Protein AF-A0A2T8HVE2-F1 (afdb_monomer_lite)

pLDDT: mean 70.95, std 13.54, range [41.69, 91.75]

Sequence (105 aa):
MASPDYLRRLDALRQAQIEEYAEKNARNDGRILQIIGAVIGALAFFFFLKAVGFAQSGYAFAAPLPEDAGVLAHVVYWFAGADPITQLLASAIAPAEAPAALARL

Radius of gyration: 28.14 Å; chains: 1; bounding box: 64×34×82 Å

Foldseek 3Di:
DDDPVVVVVVVVVVVVVVVVVVVVVVVVVVVVVVVVVVVVVVVVVLLLVLLVVCLVPVDPAPDDDPPPDDPVVVVVCCNPHDDPSSVVSNCVVDVDPDPPPPPPD

Organism: NCBI:txid2172121

Secondary structure (DSSP, 8-state):
---HHHHHHHHHHHHHHHHHHHHHHHHHHHHHHHHHHHHHHHHHHHHHHHHHHHHHH-STT--PPPTT--HHHHHHHHHHS--HHHHHHHHHHS-----TTSS--

Structure (mmCIF, N/CA/C/O backbone):
data_AF-A0A2T8HVE2-F1
#
_entry.id   AF-A0A2T8HVE2-F1
#
loop_
_atom_site.group_PDB
_atom_site.id
_atom_site.type_symbol
_atom_site.label_atom_id
_atom_site.label_alt_id
_atom_site.label_comp_id
_atom_site.label_asym_id
_atom_site.label_entity_id
_atom_site.label_seq_id
_atom_site.pdbx_PDB_ins_code
_atom_site.Cartn_x
_atom_site.Cartn_y
_atom_site.Cartn_z
_atom_site.occupancy
_atom_site.B_iso_or_equiv
_atom_site.auth_seq_id
_atom_site.auth_comp_id
_atom_site.auth_asym_id
_atom_site.auth_atom_id
_atom_site.pdbx_PDB_model_num
ATOM 1 N N . MET A 1 1 ? -25.891 9.258 50.596 1.00 68.50 1 MET A N 1
ATOM 2 C CA . MET A 1 1 ? -25.656 7.937 49.972 1.00 68.50 1 MET A CA 1
ATOM 3 C C . MET A 1 1 ? -26.634 7.795 48.817 1.00 68.50 1 MET A C 1
ATOM 5 O O . MET A 1 1 ? -27.802 8.103 49.017 1.00 68.50 1 MET A O 1
ATOM 9 N N . ALA A 1 2 ? -26.168 7.449 47.614 1.00 73.44 2 ALA A N 1
ATOM 10 C CA . ALA A 1 2 ? -27.050 7.253 46.459 1.00 73.44 2 ALA A CA 1
ATOM 11 C C . ALA A 1 2 ? -27.974 6.046 46.693 1.00 73.44 2 ALA A C 1
ATOM 13 O O . ALA A 1 2 ? -27.556 5.080 47.334 1.00 73.44 2 ALA A O 1
ATOM 14 N N . SER A 1 3 ? -29.221 6.101 46.214 1.00 87.88 3 SER A N 1
ATOM 15 C CA . SER A 1 3 ? -30.156 4.990 46.416 1.00 87.88 3 SER A CA 1
ATOM 16 C C . SER A 1 3 ? -29.719 3.754 45.609 1.00 87.88 3 SER A C 1
ATOM 18 O O . SER A 1 3 ? -29.162 3.900 44.516 1.00 87.88 3 SER A O 1
ATOM 20 N N . PRO A 1 4 ? -29.978 2.530 46.101 1.00 88.19 4 PRO A N 1
ATOM 21 C CA . PRO A 1 4 ? -29.648 1.299 45.377 1.00 88.19 4 PRO A CA 1
ATOM 22 C C . PRO A 1 4 ? -30.271 1.234 43.975 1.00 88.19 4 PRO A C 1
ATOM 24 O O . PRO A 1 4 ? -29.641 0.762 43.031 1.00 88.19 4 PRO A O 1
ATOM 27 N N . ASP A 1 5 ? -31.484 1.766 43.814 1.00 88.56 5 ASP A N 1
ATOM 28 C CA . ASP A 1 5 ? -32.172 1.813 42.520 1.00 88.56 5 ASP A CA 1
ATOM 29 C C . ASP A 1 5 ? -31.539 2.805 41.544 1.00 88.56 5 ASP A C 1
ATOM 31 O O . ASP A 1 5 ? -31.517 2.561 40.337 1.00 88.56 5 ASP A O 1
ATOM 35 N N . TYR A 1 6 ? -30.989 3.910 42.054 1.00 87.25 6 TYR A N 1
ATOM 36 C CA . TYR A 1 6 ? -30.245 4.857 41.233 1.00 87.25 6 TYR A CA 1
ATOM 37 C C . TYR A 1 6 ? -28.983 4.210 40.657 1.00 87.25 6 TYR A C 1
ATOM 39 O O . TYR A 1 6 ? -28.717 4.351 39.466 1.00 87.25 6 TYR A O 1
ATOM 47 N N . LEU A 1 7 ? -28.251 3.440 41.469 1.00 90.00 7 LEU A N 1
ATOM 48 C CA . LEU A 1 7 ? -27.058 2.718 41.017 1.00 90.00 7 LEU A CA 1
ATOM 49 C C . LEU A 1 7 ? -27.397 1.678 39.941 1.00 90.00 7 LEU A C 1
ATOM 51 O O . LEU A 1 7 ? -26.753 1.661 38.897 1.00 90.00 7 LEU A O 1
ATOM 55 N N . ARG A 1 8 ? -28.475 0.901 40.122 1.00 89.50 8 ARG A N 1
ATOM 56 C CA . ARG A 1 8 ? -28.933 -0.074 39.112 1.00 89.50 8 ARG A CA 1
ATOM 57 C C . ARG A 1 8 ? -29.289 0.572 37.775 1.00 89.50 8 ARG A C 1
ATOM 59 O O . ARG A 1 8 ? -28.953 0.038 36.723 1.00 89.50 8 ARG A O 1
ATOM 66 N N . ARG A 1 9 ? -29.970 1.722 37.800 1.00 88.81 9 ARG A N 1
ATOM 67 C CA . ARG A 1 9 ? -30.297 2.468 36.573 1.00 88.81 9 ARG A CA 1
ATOM 68 C C . ARG A 1 9 ? -29.048 3.030 35.901 1.00 88.81 9 ARG A C 1
ATOM 70 O O . ARG A 1 9 ? -28.977 3.039 34.677 1.00 88.81 9 ARG A O 1
ATOM 77 N N . LEU A 1 10 ? -28.074 3.486 36.686 1.00 91.06 10 LEU A N 1
ATOM 78 C CA . LEU A 1 10 ? -26.816 4.012 36.167 1.00 91.06 10 LEU A CA 1
ATOM 79 C C . LEU A 1 10 ? -25.985 2.920 35.478 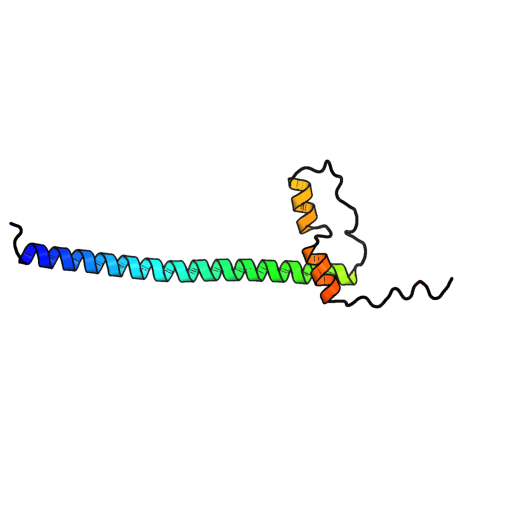1.00 91.06 10 LEU A C 1
ATOM 81 O O . LEU A 1 10 ? -25.447 3.161 34.399 1.00 91.06 10 LEU A O 1
ATOM 85 N N . ASP A 1 11 ? -25.921 1.727 36.070 1.00 91.19 11 ASP A N 1
ATOM 86 C CA . ASP A 1 11 ? -25.226 0.580 35.482 1.00 91.19 11 ASP A CA 1
ATOM 87 C C . ASP A 1 11 ? -25.905 0.133 34.186 1.00 91.19 11 ASP A C 1
ATOM 89 O O . ASP A 1 11 ? -25.228 -0.025 33.174 1.00 91.19 11 ASP A O 1
ATOM 93 N N . ALA A 1 12 ? -27.240 0.057 34.164 1.00 89.81 12 ALA A N 1
ATOM 94 C CA . ALA A 1 12 ? -27.990 -0.261 32.949 1.00 89.81 12 ALA A CA 1
ATOM 95 C C . ALA A 1 12 ? -27.736 0.753 31.816 1.00 89.81 12 ALA A C 1
ATOM 97 O O . ALA A 1 12 ? -27.549 0.363 30.665 1.00 89.81 12 ALA A O 1
ATOM 98 N N . LEU A 1 13 ? -27.674 2.052 32.133 1.00 90.50 13 LEU A N 1
ATOM 99 C CA . LEU A 1 13 ? -27.362 3.095 31.150 1.00 90.50 13 LEU A CA 1
ATOM 100 C C . LEU A 1 13 ? -25.926 2.994 30.628 1.00 90.50 13 LEU A C 1
ATOM 102 O O . LEU A 1 13 ? -25.699 3.148 29.430 1.00 90.50 13 LEU A O 1
ATOM 106 N N . ARG A 1 14 ? -24.952 2.729 31.506 1.00 89.44 14 ARG A N 1
ATOM 107 C CA . ARG A 1 14 ? -23.554 2.533 31.096 1.00 89.44 14 ARG A CA 1
ATOM 108 C C . ARG A 1 14 ? -23.400 1.308 30.211 1.00 89.44 14 ARG A C 1
ATOM 110 O O . ARG A 1 14 ? -22.684 1.370 29.220 1.00 89.44 14 ARG A O 1
ATOM 117 N N . GLN A 1 15 ? -24.079 0.222 30.552 1.00 91.75 15 GLN A N 1
ATOM 118 C CA . GLN A 1 15 ? -24.018 -1.024 29.802 1.00 91.75 15 GLN A CA 1
ATOM 119 C C . GLN A 1 15 ? -24.637 -0.865 28.408 1.00 91.75 15 GLN A C 1
ATOM 121 O O . GLN A 1 15 ? -24.005 -1.249 27.428 1.00 91.75 15 GLN A O 1
ATOM 126 N N . ALA A 1 16 ? -25.775 -0.169 28.306 1.00 88.38 16 ALA A N 1
ATOM 127 C CA . ALA A 1 16 ? -26.382 0.187 27.024 1.00 88.38 16 ALA A CA 1
ATOM 128 C C . ALA A 1 16 ? -25.465 1.072 26.161 1.00 88.38 16 ALA A C 1
ATOM 130 O O . ALA A 1 16 ? -25.340 0.849 24.960 1.00 88.38 16 ALA A O 1
ATOM 131 N N . GLN A 1 17 ? -24.773 2.049 26.763 1.00 86.94 17 GLN A N 1
ATOM 132 C CA . GLN A 1 17 ? -23.800 2.856 26.023 1.00 86.94 17 GLN A CA 1
ATOM 133 C C . GLN A 1 17 ? -22.614 2.016 25.541 1.00 86.94 17 GLN A C 1
ATOM 135 O O . GLN A 1 17 ? -22.200 2.163 24.396 1.00 86.94 17 GLN A O 1
ATOM 140 N N . ILE A 1 18 ? -22.072 1.130 26.381 1.00 87.50 18 ILE A N 1
AT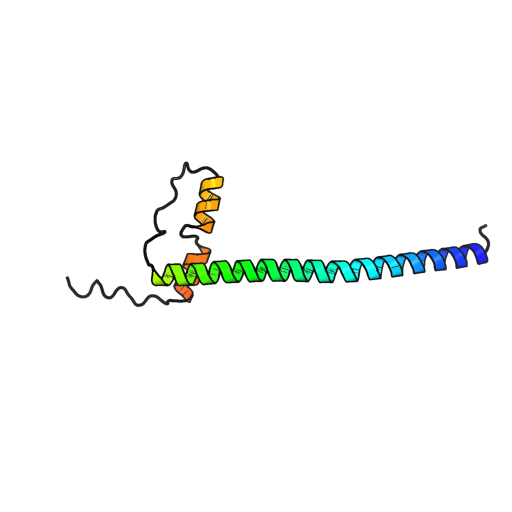OM 141 C CA . ILE A 1 18 ? -20.945 0.263 26.008 1.00 87.50 18 ILE A CA 1
ATOM 142 C C . ILE A 1 18 ? -21.319 -0.644 24.830 1.00 87.50 18 ILE A C 1
ATOM 144 O O . ILE A 1 18 ? -20.528 -0.757 23.895 1.00 87.50 18 ILE A O 1
ATOM 148 N N . GLU A 1 19 ? -22.512 -1.242 24.838 1.00 84.75 19 GLU A N 1
ATOM 149 C CA . GLU A 1 19 ? -23.012 -2.050 23.717 1.00 84.75 19 GLU A CA 1
ATOM 150 C C . GLU A 1 19 ? -23.163 -1.218 22.439 1.00 84.75 19 GLU A C 1
ATOM 152 O O . GLU A 1 19 ? -22.646 -1.605 21.391 1.00 84.75 19 GLU A O 1
ATOM 157 N N . GLU A 1 20 ? -23.764 -0.028 22.523 1.00 81.94 20 GLU A N 1
ATOM 158 C CA . GLU A 1 20 ? -23.938 0.847 21.358 1.00 81.94 20 GLU A CA 1
ATOM 159 C C . GLU A 1 20 ? -22.588 1.306 20.765 1.00 81.94 20 GLU A C 1
ATOM 161 O O . GLU A 1 20 ? -22.416 1.370 19.542 1.00 81.94 20 GLU A O 1
ATOM 166 N N . TYR A 1 21 ? -21.600 1.602 21.617 1.00 78.38 21 TYR A N 1
ATOM 167 C CA . TYR A 1 21 ? -20.238 1.925 21.182 1.00 78.38 21 TYR A CA 1
ATOM 168 C C . TYR A 1 21 ? -19.527 0.716 20.561 1.00 78.38 21 TYR A C 1
ATOM 170 O O . TYR A 1 21 ? -18.847 0.872 19.543 1.00 78.38 21 TYR A O 1
ATOM 178 N N . ALA A 1 22 ? -19.689 -0.480 21.131 1.00 79.69 22 ALA A N 1
ATOM 179 C CA . ALA A 1 22 ? -19.093 -1.705 20.605 1.00 79.69 22 ALA A CA 1
ATOM 180 C C . ALA A 1 22 ? -19.644 -2.053 19.212 1.00 79.69 22 ALA A C 1
ATOM 182 O O . ALA A 1 22 ? -18.868 -2.353 18.302 1.00 79.69 22 ALA A O 1
ATOM 183 N N . GLU A 1 23 ? -20.958 -1.933 19.008 1.00 78.75 23 GLU A N 1
ATOM 184 C CA . GLU A 1 23 ? -21.598 -2.173 17.710 1.00 78.75 23 GLU A CA 1
ATOM 185 C C . GLU A 1 23 ? -21.145 -1.170 16.641 1.00 78.75 23 GLU A C 1
ATOM 187 O O . GLU A 1 23 ? -20.864 -1.546 15.496 1.00 78.75 23 GLU A O 1
ATOM 192 N N . LYS A 1 24 ? -21.024 0.115 17.003 1.00 74.50 24 LYS A N 1
ATOM 193 C CA . LYS A 1 24 ? -20.532 1.156 16.087 1.00 74.50 24 LYS A CA 1
ATOM 194 C C . LYS A 1 24 ? -19.070 0.941 15.698 1.00 74.50 24 LYS A C 1
ATOM 196 O O . LYS A 1 24 ? -18.748 1.075 14.515 1.00 74.50 24 LYS A O 1
ATOM 201 N N . ASN A 1 25 ? -18.205 0.576 16.645 1.00 71.69 25 ASN A N 1
ATOM 202 C CA . ASN A 1 25 ? -16.798 0.293 16.351 1.00 71.69 25 ASN A CA 1
ATOM 203 C C . ASN A 1 25 ? -16.644 -0.945 15.463 1.00 71.69 25 ASN A C 1
ATOM 205 O O . ASN A 1 25 ? -16.003 -0.856 14.418 1.00 71.69 25 ASN A O 1
ATOM 209 N N . ALA A 1 26 ? -17.320 -2.052 15.786 1.00 72.12 26 ALA A N 1
ATOM 210 C CA . ALA A 1 26 ? -17.253 -3.275 14.984 1.00 72.12 26 ALA A CA 1
ATOM 211 C C . ALA A 1 26 ? -17.671 -3.043 13.518 1.00 72.12 26 ALA A C 1
ATOM 213 O O . ALA A 1 26 ? -17.079 -3.598 12.588 1.00 72.12 26 ALA A O 1
ATOM 214 N N . ARG A 1 27 ? -18.670 -2.180 13.286 1.00 71.56 27 ARG A N 1
ATOM 215 C CA . ARG A 1 27 ? -19.145 -1.845 11.937 1.00 71.56 27 ARG A CA 1
ATOM 216 C C . ARG A 1 27 ? -18.178 -0.948 11.155 1.00 71.56 27 ARG A C 1
ATOM 218 O O . ARG A 1 27 ? -18.092 -1.075 9.931 1.00 71.56 27 ARG A O 1
ATOM 225 N N . ASN A 1 28 ? -17.473 -0.045 11.833 1.00 69.94 28 ASN A N 1
ATOM 226 C CA . ASN A 1 28 ? -16.491 0.836 11.200 1.00 69.94 28 ASN A CA 1
ATOM 227 C C . ASN A 1 28 ? -15.178 0.112 10.898 1.00 69.94 28 ASN A C 1
ATOM 229 O O . ASN A 1 28 ? -14.646 0.277 9.800 1.00 69.94 28 ASN A O 1
ATOM 233 N N . ASP A 1 29 ? -14.710 -0.744 11.805 1.00 72.00 29 ASP A N 1
ATOM 234 C CA . ASP A 1 29 ? -13.456 -1.481 11.638 1.00 72.00 29 ASP A CA 1
ATOM 235 C C . ASP A 1 29 ? -13.498 -2.389 10.404 1.00 72.00 29 ASP A C 1
ATOM 237 O O . ASP A 1 29 ? -12.565 -2.395 9.599 1.00 72.00 29 ASP A O 1
ATOM 241 N N . GLY A 1 30 ? -14.624 -3.076 10.175 1.00 75.06 30 GLY A N 1
ATOM 242 C CA . GLY A 1 30 ? -14.808 -3.916 8.988 1.00 75.06 30 GLY A CA 1
ATOM 243 C C . GLY A 1 30 ? -14.743 -3.135 7.669 1.00 75.06 30 GLY A C 1
ATOM 244 O O . GLY A 1 30 ? -14.154 -3.605 6.696 1.00 75.06 30 GLY A O 1
ATOM 245 N N . ARG A 1 31 ? -15.296 -1.916 7.630 1.00 77.56 31 ARG A N 1
ATOM 246 C CA . ARG A 1 31 ? -15.236 -1.047 6.442 1.00 77.56 31 ARG A CA 1
ATOM 247 C C . ARG A 1 31 ? -13.837 -0.493 6.208 1.00 77.56 31 ARG A C 1
ATOM 249 O O . ARG A 1 31 ? -13.384 -0.463 5.067 1.00 77.56 31 ARG A O 1
ATOM 256 N N . ILE A 1 32 ? -13.152 -0.075 7.269 1.00 79.12 32 ILE A N 1
ATOM 257 C CA . ILE A 1 32 ? -11.788 0.453 7.177 1.00 79.12 32 ILE A CA 1
ATOM 258 C C . ILE A 1 32 ? -10.841 -0.643 6.681 1.00 79.12 32 ILE A C 1
ATOM 260 O O . ILE A 1 32 ? -10.091 -0.402 5.737 1.00 79.12 32 ILE A O 1
ATOM 264 N N . LEU A 1 33 ? -10.930 -1.864 7.223 1.00 80.94 33 LEU A N 1
ATOM 265 C CA . LEU A 1 33 ? -10.132 -2.994 6.740 1.00 80.94 33 LEU A CA 1
ATOM 266 C C . LEU A 1 33 ? -10.398 -3.312 5.265 1.00 80.94 33 LEU A C 1
ATOM 268 O O . LEU A 1 33 ? -9.455 -3.572 4.522 1.00 80.94 33 LEU A O 1
ATOM 272 N N . GLN A 1 34 ? -11.660 -3.275 4.824 1.00 81.50 34 GLN A N 1
ATOM 273 C CA . GLN A 1 34 ? -12.008 -3.501 3.417 1.00 81.50 34 GLN A CA 1
ATOM 274 C C . GLN A 1 34 ? -11.407 -2.438 2.496 1.00 81.50 34 GLN A C 1
ATOM 276 O O . GLN A 1 34 ? -10.857 -2.780 1.451 1.00 81.50 34 GLN A O 1
ATOM 281 N N . ILE A 1 35 ? -11.477 -1.162 2.885 1.00 84.88 35 ILE A N 1
ATOM 282 C CA . ILE A 1 35 ? -10.891 -0.062 2.111 1.00 84.88 35 ILE A CA 1
ATOM 283 C C . ILE A 1 35 ? -9.371 -0.217 2.051 1.00 84.88 35 ILE A C 1
ATOM 285 O O . ILE A 1 35 ? -8.799 -0.156 0.966 1.00 84.88 35 ILE A O 1
ATOM 289 N N . ILE A 1 36 ? -8.720 -0.473 3.190 1.00 85.94 36 ILE A N 1
ATOM 290 C CA . ILE A 1 36 ? -7.270 -0.689 3.249 1.00 85.94 36 ILE A CA 1
ATOM 291 C C . ILE A 1 36 ? -6.876 -1.878 2.364 1.00 85.94 36 ILE A C 1
ATOM 293 O O . ILE A 1 36 ? -5.958 -1.758 1.556 1.00 85.94 36 ILE A O 1
ATOM 297 N N . GLY A 1 37 ? -7.599 -2.996 2.451 1.00 86.25 37 GLY A N 1
ATOM 298 C CA . GLY A 1 37 ? -7.355 -4.178 1.626 1.00 86.25 37 GLY A CA 1
ATOM 299 C C . GLY A 1 37 ? -7.510 -3.901 0.129 1.00 86.25 37 GLY A C 1
ATOM 300 O O . GLY A 1 37 ? -6.650 -4.293 -0.657 1.00 86.25 37 GLY A O 1
ATOM 301 N N . ALA A 1 38 ? -8.557 -3.174 -0.268 1.00 86.94 38 ALA A N 1
ATOM 302 C CA . ALA A 1 38 ? -8.776 -2.791 -1.661 1.00 86.94 38 ALA A CA 1
ATOM 303 C C . ALA A 1 38 ? -7.666 -1.867 -2.187 1.00 86.94 38 ALA A C 1
ATOM 305 O O . ALA A 1 38 ? -7.177 -2.069 -3.297 1.00 86.94 38 ALA A O 1
ATOM 306 N N . VAL A 1 39 ? -7.227 -0.893 -1.383 1.00 87.75 39 VAL A N 1
ATOM 307 C CA . VAL A 1 39 ? -6.132 0.022 -1.743 1.00 87.75 39 VAL A CA 1
ATOM 308 C C . VAL A 1 39 ? -4.815 -0.738 -1.890 1.00 87.75 39 VAL A C 1
ATOM 310 O O . VAL A 1 39 ? -4.131 -0.575 -2.897 1.00 87.75 39 VAL A O 1
ATOM 313 N N . ILE A 1 40 ? -4.476 -1.608 -0.935 1.00 86.00 40 ILE A N 1
ATOM 314 C CA . ILE A 1 40 ? -3.256 -2.425 -1.001 1.00 86.00 40 ILE A CA 1
ATOM 315 C C . ILE A 1 40 ? -3.293 -3.347 -2.225 1.00 86.00 40 ILE A C 1
ATOM 317 O O . ILE A 1 40 ? -2.308 -3.425 -2.957 1.00 86.00 40 ILE A O 1
ATOM 321 N N . GLY A 1 41 ? -4.426 -4.006 -2.487 1.00 87.12 41 GLY A N 1
ATOM 322 C CA . GLY A 1 41 ? -4.594 -4.872 -3.655 1.00 87.12 41 GLY A CA 1
ATOM 323 C C . GLY A 1 41 ? -4.448 -4.117 -4.978 1.00 87.12 41 GLY A C 1
ATOM 324 O O . GLY A 1 41 ? -3.753 -4.586 -5.878 1.00 87.12 41 GLY A O 1
ATOM 325 N N . ALA A 1 42 ? -5.039 -2.924 -5.084 1.00 84.81 42 ALA A N 1
ATOM 326 C CA . ALA A 1 42 ? -4.913 -2.074 -6.265 1.00 84.81 42 ALA A CA 1
ATOM 327 C C . ALA A 1 42 ? -3.465 -1.614 -6.494 1.00 84.81 42 ALA A C 1
ATOM 329 O O . ALA A 1 42 ? -2.984 -1.656 -7.626 1.00 84.81 42 ALA A O 1
ATOM 330 N N . LEU A 1 43 ? -2.753 -1.230 -5.429 1.00 82.38 43 LEU A N 1
ATOM 331 C CA . LEU A 1 43 ? -1.337 -0.869 -5.509 1.00 82.38 43 LEU A CA 1
ATOM 332 C C . LEU A 1 43 ? -0.485 -2.064 -5.948 1.00 82.38 43 LEU A C 1
ATOM 334 O O . LEU A 1 43 ? 0.309 -1.936 -6.876 1.00 82.38 43 LEU A O 1
ATOM 338 N N . ALA A 1 44 ? -0.682 -3.236 -5.343 1.00 82.00 44 ALA A N 1
ATOM 339 C CA . ALA A 1 44 ? 0.037 -4.450 -5.720 1.00 82.00 44 ALA A CA 1
ATOM 340 C C . ALA A 1 44 ? -0.194 -4.814 -7.196 1.00 82.00 44 ALA A C 1
ATOM 342 O O . ALA A 1 44 ? 0.759 -5.108 -7.918 1.00 82.00 44 ALA A O 1
ATOM 343 N N . PHE A 1 45 ? -1.442 -4.731 -7.667 1.00 85.50 45 PHE A N 1
ATOM 344 C CA . PHE A 1 45 ? -1.779 -4.976 -9.068 1.00 85.50 45 PHE A CA 1
ATOM 345 C C . PHE A 1 45 ? -1.130 -3.952 -10.007 1.00 85.50 45 PHE A C 1
ATOM 347 O O . PHE A 1 45 ? -0.587 -4.332 -11.043 1.00 85.50 45 PHE A O 1
ATOM 354 N N . PHE A 1 46 ? -1.126 -2.670 -9.632 1.00 82.69 46 PHE A N 1
ATOM 355 C CA . PHE A 1 46 ? -0.460 -1.612 -10.391 1.00 82.69 46 PHE A CA 1
ATOM 356 C C . PHE A 1 46 ? 1.042 -1.882 -10.556 1.00 82.69 46 PHE A C 1
ATOM 358 O O . PHE A 1 46 ? 1.542 -1.868 -11.681 1.00 82.69 46 PHE A O 1
ATOM 365 N N . PHE A 1 47 ? 1.754 -2.194 -9.467 1.00 76.56 47 PHE A N 1
ATOM 366 C CA . PHE A 1 47 ? 3.185 -2.514 -9.521 1.00 76.56 47 PHE A CA 1
ATOM 367 C C . PHE A 1 47 ? 3.469 -3.790 -10.316 1.00 76.56 47 PHE A C 1
ATOM 369 O O . PHE A 1 47 ? 4.441 -3.837 -11.068 1.00 76.56 47 PHE A O 1
ATOM 376 N N . PHE A 1 48 ? 2.609 -4.806 -10.213 1.00 79.19 48 PHE A N 1
ATOM 377 C CA . PHE A 1 48 ? 2.747 -6.026 -11.004 1.00 79.19 48 PHE A CA 1
ATOM 378 C C . PHE A 1 48 ? 2.595 -5.752 -12.506 1.00 79.19 48 PHE A C 1
ATOM 380 O O . PHE A 1 48 ? 3.443 -6.159 -13.299 1.00 79.19 48 PHE A O 1
ATOM 387 N N . LEU A 1 49 ? 1.560 -5.007 -12.907 1.00 80.44 49 LEU A N 1
ATOM 388 C CA . LEU A 1 49 ? 1.335 -4.641 -14.307 1.00 80.44 49 LEU A CA 1
ATOM 389 C C . LEU A 1 49 ? 2.495 -3.798 -14.856 1.00 80.44 49 LEU A C 1
ATOM 391 O O . LEU A 1 49 ? 2.957 -4.016 -15.977 1.00 80.44 49 LEU A O 1
ATOM 395 N N . LYS A 1 50 ? 2.999 -2.869 -14.035 1.00 72.50 50 LYS A N 1
ATOM 396 C CA . LYS A 1 50 ? 4.171 -2.050 -14.348 1.00 72.50 50 LYS A CA 1
ATOM 397 C C . LYS A 1 50 ? 5.421 -2.913 -14.547 1.00 72.50 50 LYS A C 1
ATOM 399 O O . LYS A 1 50 ? 6.136 -2.709 -15.524 1.00 72.50 50 LYS A O 1
ATOM 404 N N . ALA A 1 51 ? 5.657 -3.906 -13.688 1.00 69.69 51 ALA A N 1
ATOM 405 C CA . ALA A 1 51 ? 6.790 -4.826 -13.800 1.00 69.69 51 ALA A CA 1
ATOM 406 C C . ALA A 1 51 ? 6.719 -5.703 -15.058 1.00 69.69 51 ALA A C 1
ATOM 408 O O . ALA A 1 51 ? 7.731 -5.883 -15.733 1.00 69.69 51 ALA A O 1
ATOM 409 N N . VAL A 1 52 ? 5.528 -6.186 -15.427 1.00 71.7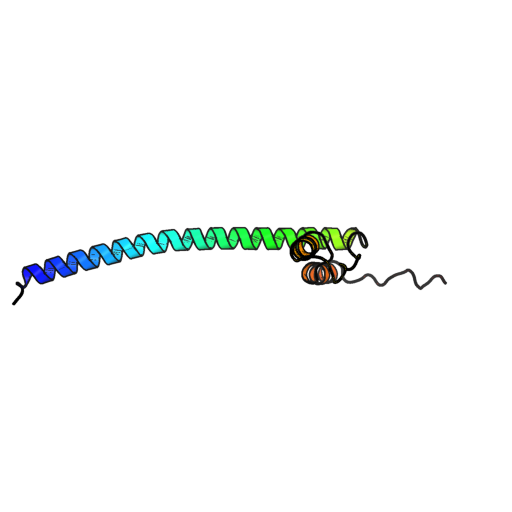5 52 VAL A N 1
ATOM 410 C CA . VAL A 1 52 ? 5.317 -6.923 -16.687 1.00 71.75 52 VAL A CA 1
ATOM 411 C C . VAL A 1 52 ? 5.603 -6.029 -17.894 1.00 71.75 52 VAL A C 1
ATOM 413 O O . VAL A 1 52 ? 6.305 -6.444 -18.815 1.00 71.75 52 VAL A O 1
ATOM 416 N N . GLY A 1 53 ? 5.114 -4.785 -17.876 1.00 68.12 53 GLY A N 1
ATOM 417 C CA . GLY A 1 53 ? 5.417 -3.810 -18.923 1.00 68.12 53 GLY A CA 1
ATOM 418 C C . GLY A 1 53 ? 6.916 -3.518 -19.021 1.00 68.12 53 GLY A C 1
ATOM 419 O O . GLY A 1 53 ? 7.462 -3.475 -20.124 1.00 68.12 53 GLY A O 1
ATOM 420 N N . PHE A 1 54 ? 7.600 -3.391 -17.882 1.00 66.81 54 PHE A N 1
ATOM 421 C CA . PHE A 1 54 ? 9.046 -3.183 -17.820 1.00 66.81 54 PHE A CA 1
ATOM 422 C C . PHE A 1 54 ? 9.822 -4.370 -18.409 1.00 66.81 54 PHE A C 1
ATOM 424 O O . PHE A 1 54 ? 10.693 -4.170 -19.255 1.00 66.81 54 PHE A O 1
ATOM 431 N N . ALA A 1 55 ? 9.453 -5.600 -18.037 1.00 65.12 55 ALA A N 1
ATOM 432 C CA . ALA A 1 55 ? 10.082 -6.823 -18.533 1.00 65.12 55 ALA A CA 1
ATOM 433 C C . ALA A 1 55 ? 9.966 -6.983 -20.062 1.00 65.12 55 ALA A C 1
ATOM 435 O O . ALA A 1 55 ? 10.878 -7.508 -20.691 1.00 65.12 55 ALA A O 1
ATOM 436 N N . GLN A 1 56 ? 8.873 -6.507 -20.672 1.00 67.25 56 GLN A N 1
ATOM 437 C CA . GLN A 1 56 ? 8.652 -6.614 -22.120 1.00 67.25 56 GLN A CA 1
ATOM 438 C C . GLN A 1 56 ? 9.252 -5.463 -22.937 1.00 67.25 56 GLN A C 1
ATOM 440 O O . GLN A 1 56 ? 9.602 -5.665 -24.097 1.00 67.25 56 GLN A O 1
ATOM 445 N N . SER A 1 57 ? 9.344 -4.252 -22.377 1.00 62.66 57 SER A N 1
ATOM 446 C CA . SER A 1 57 ? 9.739 -3.053 -23.140 1.00 62.66 57 SER A CA 1
ATOM 447 C C . SER A 1 57 ? 11.182 -2.594 -22.904 1.00 62.66 57 SER A C 1
ATOM 449 O O . SER A 1 57 ? 11.653 -1.713 -23.622 1.00 62.66 57 SER A O 1
ATOM 451 N N . GLY A 1 58 ? 11.902 -3.213 -21.960 1.00 57.38 58 GLY A N 1
ATOM 452 C CA . GLY A 1 58 ? 13.367 -3.246 -21.844 1.00 57.38 58 GLY A CA 1
ATOM 453 C C . GLY A 1 58 ? 14.110 -1.933 -21.556 1.00 57.38 58 GLY A C 1
ATOM 454 O O . GLY A 1 58 ? 15.144 -1.983 -20.903 1.00 57.38 58 GLY A O 1
ATOM 455 N N . TYR A 1 59 ? 13.650 -0.765 -22.015 1.00 52.41 59 TYR A N 1
ATOM 456 C CA . TYR A 1 59 ? 14.531 0.410 -22.100 1.00 52.41 59 TYR A CA 1
ATOM 457 C C . TYR A 1 59 ? 13.872 1.790 -21.962 1.00 52.41 59 TYR A C 1
ATOM 459 O O . TYR A 1 59 ? 14.590 2.786 -21.918 1.00 52.41 59 TYR A O 1
ATOM 467 N N . ALA A 1 60 ? 12.547 1.911 -21.834 1.00 52.38 60 ALA A N 1
ATOM 468 C CA . ALA A 1 60 ? 11.907 3.237 -21.824 1.00 52.38 60 ALA A CA 1
ATOM 469 C C . ALA A 1 60 ? 12.088 4.044 -20.516 1.00 52.38 60 ALA A C 1
ATOM 471 O O . ALA A 1 60 ? 11.756 5.226 -20.486 1.00 52.38 60 ALA A O 1
ATOM 472 N N . PHE A 1 61 ? 12.625 3.446 -19.444 1.00 53.50 61 PHE A N 1
ATOM 473 C CA . PHE A 1 61 ? 12.609 4.052 -18.101 1.00 53.50 61 PHE A CA 1
ATOM 474 C C . PHE A 1 61 ? 13.966 4.102 -17.382 1.00 53.50 61 PHE A C 1
ATOM 476 O O . PHE A 1 61 ? 14.013 4.410 -16.195 1.00 53.50 61 PHE A O 1
ATOM 483 N N . ALA A 1 62 ? 15.069 3.833 -18.087 1.00 53.41 62 ALA A N 1
ATOM 484 C CA . ALA A 1 62 ? 16.420 3.765 -17.515 1.00 53.41 62 ALA A CA 1
ATOM 485 C C . ALA A 1 62 ? 17.142 5.124 -17.395 1.00 53.41 62 ALA A C 1
ATOM 487 O O . ALA A 1 62 ? 18.329 5.151 -17.075 1.00 53.41 62 ALA A O 1
ATOM 488 N N . ALA A 1 63 ? 16.475 6.247 -17.681 1.00 56.91 63 ALA A N 1
ATOM 489 C CA . ALA A 1 63 ? 17.090 7.561 -17.532 1.00 56.91 63 ALA A CA 1
ATOM 490 C C . ALA A 1 63 ? 17.179 7.910 -16.034 1.00 56.91 63 ALA A C 1
ATOM 492 O O . ALA A 1 63 ? 16.129 8.082 -15.411 1.00 56.91 63 ALA A O 1
ATOM 493 N N . PRO A 1 64 ? 18.385 8.002 -15.439 1.00 58.16 64 PRO A N 1
ATOM 494 C CA . PRO A 1 64 ? 18.519 8.370 -14.037 1.00 58.16 64 PRO A CA 1
ATOM 495 C C . PRO A 1 64 ? 17.954 9.775 -13.826 1.00 58.16 64 PRO A C 1
ATOM 497 O O . PRO A 1 64 ? 18.181 10.682 -14.631 1.00 58.16 64 PRO A O 1
ATOM 500 N N . LEU A 1 65 ? 17.193 9.943 -12.747 1.00 62.88 65 LEU A N 1
ATOM 501 C CA . LEU A 1 65 ? 16.653 11.244 -12.387 1.00 62.88 65 LEU A CA 1
ATOM 502 C C . LEU A 1 65 ? 17.822 12.182 -12.019 1.00 62.88 65 LEU A C 1
ATOM 504 O O . LEU A 1 65 ? 18.675 11.771 -11.231 1.00 62.88 65 LEU A O 1
ATOM 508 N N . PRO A 1 66 ? 17.902 13.406 -12.572 1.00 63.16 66 PRO A N 1
ATOM 509 C CA . PRO A 1 66 ? 18.949 14.352 -12.195 1.00 63.16 66 PRO A CA 1
ATOM 510 C C . PRO A 1 66 ? 18.854 14.690 -10.701 1.00 63.16 66 PRO A C 1
ATOM 512 O O . PRO A 1 66 ? 17.751 14.857 -10.179 1.00 63.16 66 PRO A O 1
ATOM 515 N N . GLU A 1 67 ? 20.000 14.803 -10.022 1.00 64.69 67 GLU A N 1
ATOM 516 C CA . GLU A 1 67 ? 20.081 15.007 -8.561 1.00 64.69 67 GLU A CA 1
ATOM 517 C C . GLU A 1 67 ? 19.350 16.279 -8.082 1.00 64.69 67 GLU A C 1
ATOM 519 O O . GLU A 1 67 ? 18.862 16.327 -6.955 1.00 64.69 67 GLU A O 1
ATOM 524 N N . ASP A 1 68 ? 19.167 17.260 -8.972 1.00 69.25 68 ASP A N 1
ATOM 525 C CA . ASP A 1 68 ? 18.475 18.529 -8.704 1.00 69.25 68 ASP A CA 1
ATOM 526 C C . ASP A 1 68 ? 16.947 18.469 -8.913 1.00 69.25 68 ASP A C 1
ATO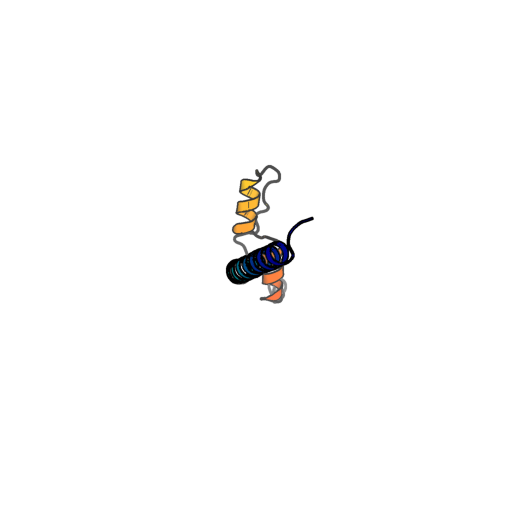M 528 O O . ASP A 1 68 ? 16.247 19.486 -8.848 1.00 69.25 68 ASP A O 1
ATOM 532 N N . ALA A 1 69 ? 16.392 17.293 -9.215 1.00 63.94 69 ALA A N 1
ATOM 533 C CA . ALA A 1 69 ? 14.969 17.152 -9.476 1.00 63.94 69 ALA A CA 1
ATOM 534 C C . ALA A 1 69 ? 14.159 17.328 -8.179 1.00 63.94 69 ALA A C 1
ATOM 536 O O . ALA A 1 69 ? 14.326 16.594 -7.207 1.00 63.94 69 ALA A O 1
ATOM 537 N N . GLY A 1 70 ? 13.227 18.286 -8.161 1.00 74.50 70 GLY A N 1
ATOM 538 C CA . GLY A 1 70 ? 12.371 18.530 -6.995 1.00 74.50 70 GLY A CA 1
ATOM 539 C C . GLY A 1 70 ? 11.575 17.292 -6.548 1.00 74.50 70 GLY A C 1
ATOM 540 O O . GLY A 1 70 ? 11.383 16.341 -7.307 1.00 74.50 70 GLY A O 1
ATOM 541 N N . VAL A 1 71 ? 11.054 17.311 -5.315 1.00 72.75 71 VAL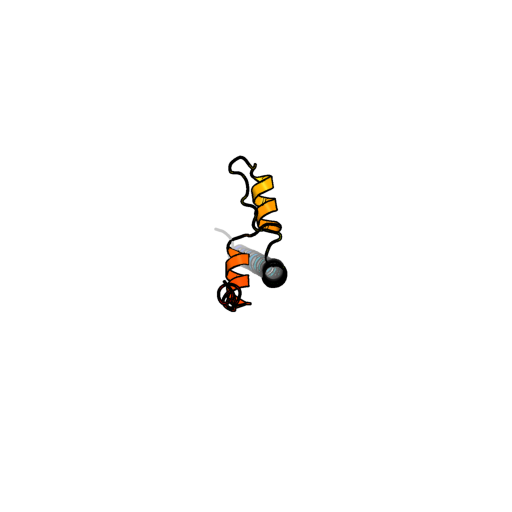 A N 1
ATOM 542 C CA . VAL A 1 71 ? 10.316 16.180 -4.703 1.00 72.75 71 VAL A CA 1
ATOM 543 C C . VAL A 1 71 ? 9.196 15.654 -5.610 1.00 72.75 71 VAL A C 1
ATOM 545 O O . VAL A 1 71 ? 8.989 14.448 -5.714 1.00 72.75 71 VAL A O 1
ATOM 548 N N . LEU A 1 72 ? 8.509 16.543 -6.334 1.00 70.12 72 LEU A N 1
ATOM 549 C CA . LEU A 1 72 ? 7.450 16.159 -7.268 1.00 70.12 72 LEU A CA 1
ATOM 550 C C . LEU A 1 72 ? 7.973 15.305 -8.437 1.00 70.12 72 LEU A C 1
ATOM 552 O O . LEU A 1 72 ? 7.324 14.343 -8.836 1.00 70.12 72 LEU A O 1
ATOM 556 N N . ALA A 1 73 ? 9.159 15.626 -8.960 1.00 66.56 73 ALA A N 1
ATOM 557 C CA . ALA A 1 73 ? 9.798 14.871 -10.033 1.00 66.56 73 ALA A CA 1
ATOM 558 C C . ALA A 1 73 ? 10.268 13.492 -9.549 1.00 66.56 73 ALA A C 1
ATOM 560 O O . ALA A 1 73 ? 10.142 12.520 -10.286 1.00 66.56 73 ALA A O 1
ATOM 561 N N . HIS A 1 74 ? 10.708 13.383 -8.291 1.00 66.00 74 HIS A N 1
ATOM 562 C CA . HIS A 1 74 ? 11.013 12.100 -7.653 1.00 66.00 74 HIS A CA 1
ATOM 563 C C . HIS A 1 74 ? 9.771 11.216 -7.494 1.00 66.00 74 HIS A C 1
ATOM 565 O O . HIS A 1 74 ? 9.830 10.021 -7.778 1.00 66.00 74 HIS A O 1
ATOM 571 N N . VAL A 1 75 ? 8.630 11.793 -7.100 1.00 67.50 75 VAL A N 1
ATOM 572 C CA . VAL A 1 75 ? 7.357 11.059 -7.014 1.00 67.50 75 VAL A CA 1
ATOM 573 C C . VAL A 1 75 ? 6.924 10.578 -8.399 1.00 67.50 75 VAL A C 1
ATOM 575 O O . VAL A 1 75 ? 6.620 9.401 -8.573 1.00 67.50 75 VAL A O 1
ATOM 578 N N . VAL A 1 76 ? 6.956 11.453 -9.407 1.00 65.88 76 VAL A N 1
ATOM 579 C CA . VAL A 1 76 ? 6.622 11.080 -10.791 1.00 65.88 76 VAL A CA 1
ATOM 580 C C . VAL A 1 76 ? 7.577 10.009 -11.317 1.00 65.88 76 VAL A C 1
ATOM 582 O O . VAL A 1 76 ? 7.124 9.065 -11.956 1.00 65.88 76 VAL A O 1
ATOM 585 N N . TYR A 1 77 ? 8.869 10.088 -11.004 1.00 67.06 77 TYR A N 1
ATOM 586 C CA . TYR A 1 77 ? 9.843 9.057 -11.357 1.00 67.06 77 TYR A CA 1
ATOM 587 C C . TYR A 1 77 ? 9.585 7.726 -10.645 1.00 67.06 77 TYR A C 1
ATOM 589 O O . TYR A 1 77 ? 9.789 6.672 -11.229 1.00 67.06 77 TYR A O 1
ATOM 597 N N . TRP A 1 78 ? 9.063 7.732 -9.423 1.00 65.06 78 TRP A N 1
ATOM 598 C CA . TRP A 1 78 ? 8.636 6.501 -8.756 1.00 65.06 78 TRP A CA 1
ATOM 599 C C . TRP A 1 78 ? 7.430 5.852 -9.443 1.00 65.06 78 TRP A C 1
ATOM 601 O O . TRP A 1 78 ? 7.378 4.634 -9.614 1.00 65.06 78 TRP A O 1
ATOM 611 N N . PHE A 1 79 ? 6.464 6.655 -9.891 1.00 63.88 79 PHE A N 1
ATOM 612 C CA . PHE A 1 79 ? 5.278 6.139 -10.575 1.00 63.88 79 PHE A CA 1
ATOM 613 C C . PHE A 1 79 ? 5.550 5.746 -12.030 1.00 63.88 79 PHE A C 1
ATOM 615 O O . PHE A 1 79 ? 5.073 4.702 -12.468 1.00 63.88 79 PHE A O 1
ATOM 622 N N . ALA A 1 80 ? 6.350 6.524 -12.756 1.00 61.69 80 ALA A N 1
ATOM 623 C CA . ALA A 1 80 ? 6.598 6.343 -14.183 1.00 61.69 80 ALA A CA 1
ATOM 624 C C . ALA A 1 80 ? 7.972 5.734 -14.496 1.00 61.69 80 ALA A C 1
ATOM 626 O O . ALA A 1 80 ? 8.062 4.937 -15.412 1.00 61.69 80 ALA A O 1
ATOM 627 N N . GLY A 1 81 ? 9.026 6.059 -13.750 1.00 60.59 81 GLY A N 1
ATOM 628 C CA . GLY A 1 81 ? 10.403 5.603 -13.980 1.00 60.59 81 GLY A CA 1
ATOM 629 C C . GLY A 1 81 ? 10.732 4.227 -13.392 1.00 60.59 81 GLY A C 1
ATOM 630 O O . GLY A 1 81 ? 9.868 3.538 -12.840 1.00 60.59 81 GLY A O 1
ATOM 631 N N . ALA A 1 82 ? 11.997 3.815 -13.535 1.00 58.66 82 ALA A N 1
ATOM 632 C CA . ALA A 1 82 ? 12.500 2.528 -13.063 1.00 58.66 82 ALA A CA 1
ATOM 633 C C . ALA A 1 82 ? 12.731 2.552 -11.543 1.00 58.66 8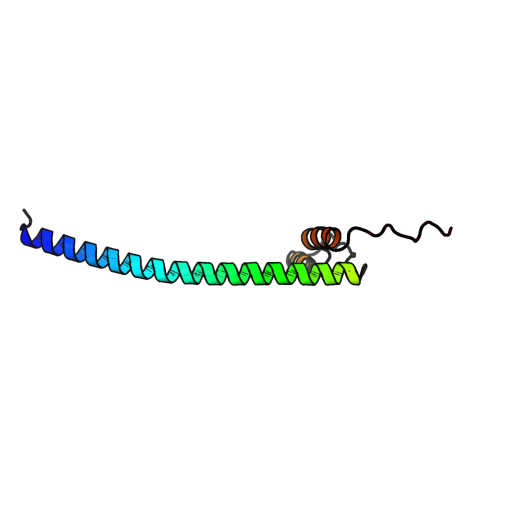2 ALA A C 1
ATOM 635 O O . ALA A 1 82 ? 13.851 2.753 -11.071 1.00 58.66 82 ALA A O 1
ATOM 636 N N . ASP A 1 83 ? 11.667 2.356 -10.770 1.00 65.06 83 ASP A N 1
ATOM 637 C CA . ASP A 1 83 ? 11.750 2.226 -9.319 1.00 65.06 83 ASP A CA 1
ATOM 638 C C . ASP A 1 83 ? 12.336 0.857 -8.907 1.00 65.06 83 ASP A C 1
ATOM 640 O O . ASP A 1 83 ? 12.134 -0.149 -9.597 1.00 65.06 83 ASP A O 1
ATOM 644 N N . PRO A 1 84 ? 13.062 0.787 -7.776 1.00 64.19 84 PRO A N 1
ATOM 645 C CA . PRO A 1 84 ? 13.752 -0.430 -7.349 1.00 64.19 84 PRO A CA 1
ATOM 646 C C . PRO A 1 84 ? 12.806 -1.603 -7.043 1.00 64.19 84 PRO A C 1
ATOM 648 O O . PRO A 1 84 ? 13.214 -2.755 -7.176 1.00 64.19 84 PRO A O 1
ATOM 651 N N . ILE A 1 85 ? 11.542 -1.340 -6.680 1.00 66.06 85 ILE A N 1
ATOM 652 C CA . ILE A 1 85 ? 10.538 -2.386 -6.421 1.00 66.06 85 ILE A CA 1
ATOM 653 C C . ILE A 1 85 ? 10.100 -3.029 -7.741 1.00 66.06 85 ILE A C 1
ATOM 655 O O . ILE A 1 85 ? 10.103 -4.253 -7.860 1.00 66.06 85 ILE A O 1
ATOM 659 N N . THR A 1 86 ? 9.785 -2.222 -8.755 1.00 65.62 86 THR A N 1
ATOM 660 C CA . THR A 1 86 ? 9.444 -2.703 -10.100 1.00 65.62 86 THR A CA 1
ATOM 661 C C . THR A 1 86 ? 10.613 -3.433 -10.754 1.00 65.62 86 THR A C 1
ATOM 663 O O . THR A 1 86 ? 10.387 -4.456 -11.392 1.00 65.62 86 THR A O 1
ATOM 666 N N . GLN A 1 87 ? 11.859 -2.981 -10.565 1.00 65.31 87 GLN A N 1
ATOM 667 C CA . GLN A 1 87 ? 13.041 -3.703 -11.059 1.00 65.31 87 GLN A CA 1
ATOM 668 C C . GLN A 1 87 ? 13.203 -5.082 -10.397 1.00 65.31 87 GLN A C 1
ATOM 670 O O . GLN A 1 87 ? 13.490 -6.061 -11.085 1.00 65.31 87 GLN A O 1
ATOM 675 N N . LEU A 1 88 ? 12.984 -5.175 -9.080 1.00 67.31 88 LEU A N 1
ATOM 676 C CA . LEU A 1 88 ? 13.042 -6.437 -8.336 1.00 67.31 88 LEU A CA 1
ATOM 677 C C . LEU A 1 88 ? 11.906 -7.391 -8.739 1.00 67.31 88 LEU A C 1
ATOM 679 O O . LEU A 1 88 ? 12.122 -8.590 -8.892 1.00 67.31 88 LEU A O 1
ATOM 683 N N . LEU A 1 89 ? 10.698 -6.869 -8.963 1.00 65.00 89 LEU A N 1
ATOM 684 C CA . LEU A 1 89 ? 9.577 -7.657 -9.481 1.00 65.00 89 LEU A CA 1
ATOM 685 C C . LEU A 1 89 ? 9.825 -8.117 -10.922 1.00 65.00 89 LEU A C 1
ATOM 687 O O . LEU A 1 89 ? 9.569 -9.273 -11.242 1.00 65.00 89 LEU A O 1
ATOM 691 N N . ALA A 1 90 ? 10.346 -7.248 -11.787 1.00 64.38 90 ALA A N 1
ATOM 692 C CA . ALA A 1 90 ? 10.637 -7.590 -13.174 1.00 64.38 90 ALA A CA 1
ATOM 693 C C . ALA A 1 90 ? 11.713 -8.682 -13.283 1.00 64.38 90 ALA A C 1
ATOM 695 O O . ALA A 1 90 ? 11.544 -9.608 -14.073 1.00 64.38 90 ALA A O 1
ATOM 696 N N . SER A 1 91 ? 12.765 -8.631 -12.456 1.00 65.00 91 SER A N 1
ATOM 697 C CA . SER A 1 91 ? 13.799 -9.677 -12.415 1.00 65.00 91 SER A CA 1
ATOM 698 C C . SER A 1 91 ? 13.293 -11.011 -11.855 1.00 65.00 91 SER A C 1
ATOM 700 O O . SER A 1 91 ? 13.814 -12.064 -12.218 1.00 65.00 91 SER A O 1
ATOM 702 N N . ALA A 1 92 ? 12.258 -10.986 -11.010 1.00 65.81 92 ALA A N 1
ATOM 703 C CA . ALA A 1 92 ? 11.575 -12.189 -10.542 1.00 65.81 92 ALA A CA 1
ATOM 704 C C . ALA A 1 92 ? 10.611 -12.781 -11.590 1.00 65.81 92 ALA A C 1
ATOM 706 O O . ALA A 1 92 ? 10.434 -13.997 -11.634 1.00 65.81 92 ALA A O 1
ATOM 707 N N . ILE A 1 93 ? 9.982 -11.941 -12.423 1.00 66.00 93 ILE A N 1
ATOM 708 C CA . ILE A 1 93 ? 9.018 -12.360 -13.458 1.00 66.00 93 ILE A CA 1
ATOM 709 C C . ILE A 1 93 ? 9.733 -12.900 -14.702 1.00 66.00 93 ILE A C 1
ATOM 711 O O . ILE A 1 93 ? 9.326 -13.922 -15.251 1.00 66.00 93 ILE A O 1
ATOM 715 N N . ALA A 1 94 ? 10.793 -12.227 -15.144 1.00 59.03 94 ALA A N 1
ATOM 716 C CA . ALA A 1 94 ? 11.657 -12.679 -16.221 1.00 59.03 94 ALA A CA 1
ATOM 717 C C . ALA A 1 94 ? 13.048 -12.953 -15.628 1.00 59.03 94 ALA A C 1
ATOM 719 O O . ALA A 1 94 ? 13.859 -12.024 -15.549 1.00 59.03 94 ALA A O 1
ATOM 720 N N . PRO A 1 95 ? 13.347 -14.192 -15.179 1.00 51.41 95 PRO A N 1
ATOM 721 C CA . PRO A 1 95 ? 14.717 -14.547 -14.848 1.00 51.41 95 PRO A CA 1
ATOM 722 C C . PRO A 1 95 ? 15.525 -14.316 -16.116 1.00 51.41 95 PRO A C 1
ATOM 724 O O . PRO A 1 95 ? 15.187 -14.878 -17.154 1.00 51.41 95 PRO A O 1
ATOM 727 N N . ALA A 1 96 ? 16.511 -13.422 -16.035 1.00 51.00 96 ALA A N 1
ATOM 728 C CA . ALA A 1 96 ? 17.314 -12.988 -17.163 1.00 51.00 96 ALA A CA 1
ATOM 729 C C . ALA A 1 96 ? 17.673 -14.185 -18.057 1.00 51.00 96 ALA A C 1
ATOM 731 O O . ALA A 1 96 ? 18.553 -14.978 -17.718 1.00 51.00 96 ALA A O 1
ATOM 732 N N . GLU A 1 97 ? 17.005 -14.316 -19.207 1.00 47.81 97 GLU A N 1
ATOM 733 C CA . GLU A 1 97 ? 17.641 -14.984 -20.325 1.00 47.81 97 GLU A CA 1
ATOM 734 C C . GLU A 1 97 ? 18.883 -14.146 -20.582 1.00 47.81 97 GLU A C 1
ATOM 736 O O . GLU A 1 97 ? 18.808 -12.960 -20.917 1.00 47.81 97 GLU A O 1
ATOM 741 N N . ALA A 1 98 ? 20.023 -14.751 -20.246 1.00 41.94 98 ALA A N 1
ATOM 742 C CA . ALA A 1 98 ? 21.343 -14.184 -20.406 1.00 41.94 98 ALA A CA 1
ATOM 743 C C . ALA A 1 98 ? 21.404 -13.434 -21.740 1.00 41.94 98 ALA A C 1
ATOM 745 O O . ALA A 1 98 ? 20.891 -13.958 -22.733 1.00 41.94 98 ALA A O 1
ATOM 746 N N . PRO A 1 99 ? 22.013 -12.237 -21.800 1.00 42.53 99 PRO A N 1
ATOM 747 C CA . PRO A 1 99 ? 22.113 -11.502 -23.046 1.00 42.53 99 PRO A CA 1
ATOM 748 C C . PRO A 1 99 ? 22.817 -12.385 -24.083 1.00 42.53 99 PRO A C 1
ATOM 750 O O . PRO A 1 99 ? 24.042 -12.488 -24.112 1.00 42.53 99 PRO A O 1
ATOM 753 N N . ALA A 1 100 ? 22.039 -12.999 -24.977 1.00 44.25 100 ALA A N 1
ATOM 754 C CA . ALA A 1 100 ? 22.499 -13.751 -26.140 1.00 44.25 100 ALA A CA 1
ATOM 755 C C . ALA A 1 100 ? 23.041 -12.798 -27.227 1.00 44.25 100 ALA A C 1
ATOM 757 O O . ALA A 1 100 ? 22.859 -13.010 -28.422 1.00 44.25 100 ALA A O 1
ATOM 758 N N . ALA A 1 101 ? 23.704 -11.723 -26.798 1.00 46.25 101 ALA A N 1
ATOM 759 C CA . ALA A 1 101 ? 24.278 -10.668 -27.618 1.00 46.25 101 ALA A CA 1
ATOM 760 C C . ALA A 1 101 ? 25.803 -10.533 -27.422 1.00 46.25 101 ALA A C 1
ATOM 762 O O . ALA A 1 101 ? 26.392 -9.579 -27.914 1.00 46.25 101 ALA A O 1
ATOM 763 N N . LEU A 1 102 ? 26.456 -11.493 -26.750 1.00 47.75 102 LEU A N 1
ATOM 764 C CA . LEU A 1 102 ? 27.925 -11.576 -26.640 1.00 47.75 102 LEU A CA 1
ATOM 765 C C . LEU A 1 102 ? 28.539 -12.823 -27.306 1.00 47.75 102 LEU A C 1
ATOM 767 O O . LEU A 1 102 ? 29.724 -13.079 -27.146 1.00 47.75 102 LEU A O 1
ATOM 771 N N . ALA A 1 103 ? 27.768 -13.594 -28.083 1.00 42.59 103 ALA A N 1
ATOM 772 C CA . ALA A 1 103 ? 28.283 -14.753 -28.831 1.00 42.59 103 ALA A CA 1
ATOM 773 C C . ALA A 1 103 ? 28.539 -14.469 -30.326 1.00 42.59 103 ALA A C 1
ATOM 775 O O . ALA A 1 103 ? 28.786 -15.391 -31.102 1.00 42.59 103 ALA A O 1
ATOM 776 N N . ARG A 1 104 ? 28.452 -13.204 -30.756 1.00 45.28 104 ARG A N 1
ATOM 777 C CA . ARG A 1 104 ? 28.787 -12.786 -32.126 1.00 45.28 104 ARG A CA 1
ATOM 778 C C . ARG A 1 104 ? 29.521 -11.450 -32.148 1.00 45.28 104 ARG A C 1
ATOM 780 O O . ARG A 1 104 ? 29.017 -10.511 -32.749 1.00 45.28 104 ARG A O 1
ATOM 787 N N . LEU A 1 105 ? 30.684 -11.384 -31.510 1.00 41.69 105 LEU A N 1
ATOM 788 C CA . LEU A 1 105 ? 31.802 -10.530 -31.921 1.00 41.69 105 LEU A CA 1
ATOM 789 C C . LEU A 1 105 ? 33.107 -11.228 -31.535 1.00 41.69 105 LEU A C 1
ATOM 791 O O . LEU A 1 105 ? 33.227 -11.600 -30.348 1.00 41.69 105 LEU A O 1
#